Protein AF-A0A1Q7MPJ9-F1 (afdb_monomer)

Solvent-accessible surface area (backbone atoms only — not comparable to full-atom values): 6337 Å² total; per-residue (Å²): 99,56,52,70,29,51,43,68,49,78,46,78,42,81,73,86,80,91,48,71,70,58,54,56,49,54,59,53,54,71,34,92,54,32,41,82,75,49,76,41,77,53,88,71,92,52,74,95,47,65,86,20,30,38,40,36,29,37,37,80,70,47,41,80,56,74,49,68,56,48,73,47,82,46,93,89,48,100,60,61,52,72,42,57,39,77,75,65,74,55,82,86,73,74,86,75,81,82,76,134

Sequence (100 aa):
MRRNGVKYVAIEEGMTLGFEAQHALRDLLRTKQFRLLGEFPVETNDPDFAGHRLLLYENLQAVPPTAEVYRVKMMTLDEDITVPMSTMVDGASSSRSGNR

Structure (mmCIF, N/CA/C/O backbone):
data_AF-A0A1Q7MPJ9-F1
#
_entry.id   AF-A0A1Q7MPJ9-F1
#
loop_
_atom_site.grou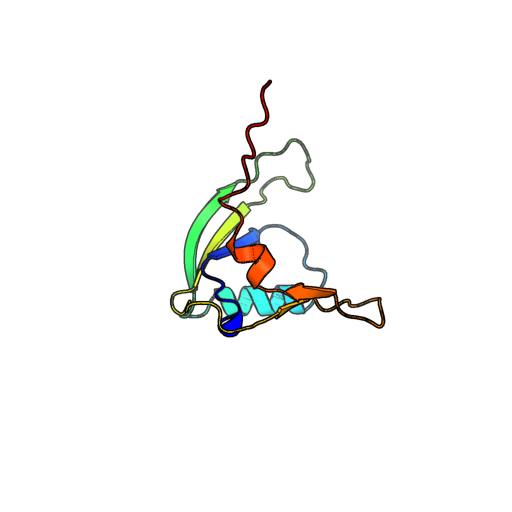p_PDB
_atom_site.id
_atom_site.type_symbol
_atom_site.label_atom_id
_atom_site.label_alt_id
_atom_site.label_comp_id
_atom_site.label_asym_id
_atom_site.label_entity_id
_atom_site.label_seq_id
_atom_site.pdbx_PDB_ins_code
_atom_site.Cartn_x
_atom_site.Cartn_y
_atom_site.Cartn_z
_atom_site.occupancy
_atom_site.B_iso_or_equiv
_atom_site.auth_seq_id
_atom_site.auth_comp_id
_atom_site.auth_asym_id
_atom_site.auth_atom_id
_atom_site.pdbx_PDB_model_num
AT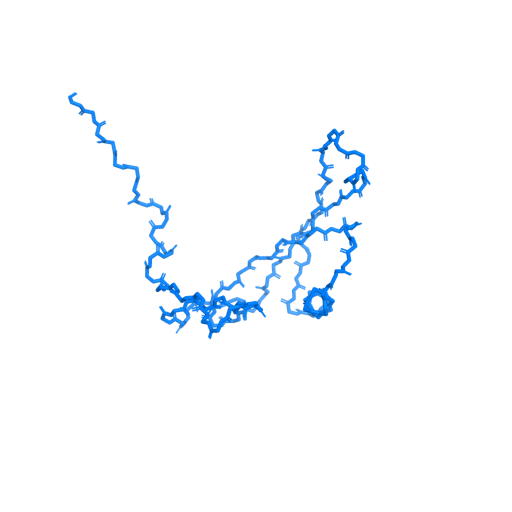OM 1 N N . MET A 1 1 ? -5.272 0.435 8.840 1.00 61.12 1 MET A N 1
ATOM 2 C CA . MET A 1 1 ? -5.464 1.332 7.674 1.00 61.12 1 MET A CA 1
ATOM 3 C C . MET A 1 1 ? -6.630 2.305 7.834 1.00 61.12 1 MET A C 1
ATOM 5 O O . MET A 1 1 ? -6.380 3.496 7.738 1.00 61.12 1 MET A O 1
ATOM 9 N N . ARG A 1 2 ? -7.863 1.857 8.134 1.00 62.03 2 ARG A N 1
ATOM 10 C CA . ARG A 1 2 ? -9.041 2.749 8.264 1.00 62.03 2 ARG A CA 1
ATOM 11 C C . ARG A 1 2 ? -8.859 3.941 9.222 1.00 62.03 2 ARG A C 1
ATOM 13 O O . ARG A 1 2 ? -9.145 5.058 8.824 1.00 62.03 2 ARG A O 1
ATOM 20 N N . ARG A 1 3 ? -8.314 3.735 10.431 1.00 71.94 3 ARG A N 1
ATOM 21 C CA . ARG A 1 3 ? -8.098 4.827 11.414 1.00 71.94 3 ARG A CA 1
ATOM 22 C C . ARG A 1 3 ? -7.065 5.875 10.978 1.00 71.94 3 ARG A C 1
ATOM 24 O O . ARG A 1 3 ? -7.114 6.997 11.466 1.00 71.94 3 ARG A O 1
ATOM 31 N N . ASN A 1 4 ? -6.173 5.518 10.053 1.00 74.12 4 ASN A N 1
ATOM 32 C CA . ASN A 1 4 ? -5.109 6.395 9.556 1.00 74.12 4 ASN A CA 1
ATOM 33 C C . ASN A 1 4 ? -5.491 7.058 8.221 1.00 74.12 4 ASN A C 1
ATOM 35 O O . ASN A 1 4 ? -4.667 7.737 7.626 1.00 74.12 4 ASN A O 1
ATOM 39 N N . GLY A 1 5 ? -6.709 6.824 7.718 1.00 81.75 5 GLY A N 1
ATOM 40 C CA . GLY A 1 5 ? -7.210 7.440 6.489 1.00 81.75 5 GLY A CA 1
ATOM 41 C C . GLY A 1 5 ? -6.458 7.081 5.207 1.00 81.75 5 GLY A C 1
ATOM 42 O O . GLY A 1 5 ? -6.462 7.854 4.255 1.00 81.75 5 GLY A O 1
ATOM 43 N N . VAL A 1 6 ? -5.821 5.905 5.156 1.00 86.94 6 VAL A N 1
ATOM 44 C CA . VAL A 1 6 ? -5.064 5.465 3.972 1.00 86.94 6 VAL A CA 1
ATOM 45 C C . VAL A 1 6 ? -6.009 5.283 2.782 1.00 86.94 6 VAL A C 1
ATOM 47 O O . VAL A 1 6 ? -6.819 4.348 2.770 1.00 86.94 6 VAL A O 1
ATOM 50 N N . LYS A 1 7 ? -5.892 6.178 1.794 1.00 91.00 7 LYS A N 1
ATOM 51 C CA . LYS A 1 7 ? -6.694 6.171 0.563 1.00 91.00 7 LYS A CA 1
ATOM 52 C C . LYS A 1 7 ? -6.040 5.388 -0.570 1.00 91.00 7 LYS A C 1
ATOM 54 O O . LYS A 1 7 ? -6.727 4.635 -1.251 1.00 91.00 7 LYS A O 1
ATOM 59 N N . TYR A 1 8 ? -4.732 5.536 -0.741 1.00 94.25 8 TYR A N 1
ATOM 60 C CA . TYR A 1 8 ? -3.978 4.868 -1.796 1.00 94.25 8 TYR A CA 1
ATOM 61 C C . TYR A 1 8 ? -2.864 4.017 -1.198 1.00 94.25 8 TYR A C 1
ATOM 63 O O . TYR A 1 8 ? -2.275 4.385 -0.181 1.00 94.25 8 TYR A O 1
ATOM 71 N N . VAL A 1 9 ? -2.594 2.878 -1.827 1.00 94.06 9 VAL A N 1
ATOM 72 C CA . VAL A 1 9 ? -1.492 1.981 -1.475 1.00 94.06 9 VAL A CA 1
ATOM 73 C C . VAL A 1 9 ? -0.723 1.672 -2.748 1.00 94.06 9 VAL A C 1
ATOM 75 O O . VAL A 1 9 ? -1.305 1.171 -3.705 1.00 94.06 9 VAL A O 1
ATOM 78 N N . ALA A 1 10 ? 0.572 1.968 -2.755 1.00 94.25 10 ALA A N 1
ATOM 79 C CA . ALA A 1 10 ? 1.480 1.555 -3.813 1.00 94.25 10 ALA A CA 1
ATOM 80 C C . ALA A 1 10 ? 2.332 0.393 -3.299 1.00 94.25 10 ALA A C 1
ATOM 82 O O . ALA A 1 10 ? 2.864 0.465 -2.189 1.00 94.25 10 ALA A O 1
ATOM 83 N N . ILE A 1 11 ? 2.438 -0.672 -4.087 1.00 94.00 11 ILE A N 1
ATOM 84 C CA . ILE A 1 11 ? 3.340 -1.792 -3.814 1.00 94.00 11 ILE A CA 1
ATOM 85 C C . ILE A 1 11 ? 4.167 -2.080 -5.056 1.00 94.00 11 ILE A C 1
ATOM 87 O O . ILE A 1 11 ? 3.696 -1.906 -6.175 1.00 94.00 11 ILE A O 1
ATOM 91 N N . GLU A 1 12 ? 5.374 -2.575 -4.857 1.00 92.75 12 GLU A N 1
ATOM 92 C CA . GLU A 1 12 ? 6.18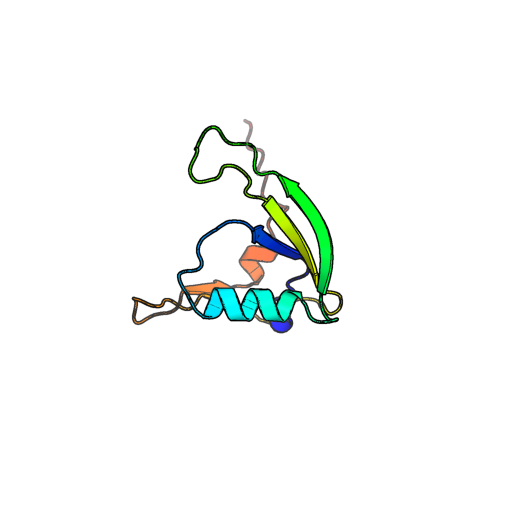2 -3.127 -5.935 1.00 92.75 12 GLU A CA 1
ATOM 93 C C . GLU A 1 12 ? 5.777 -4.582 -6.206 1.00 92.75 12 GLU A C 1
ATOM 95 O O . GLU A 1 12 ? 5.378 -5.308 -5.299 1.00 92.75 12 GLU A O 1
ATOM 100 N N . GLU A 1 13 ? 5.842 -5.030 -7.444 1.00 91.25 13 GLU A N 1
ATOM 101 C CA . GLU A 1 13 ? 5.651 -6.398 -7.906 1.00 91.25 13 GLU A CA 1
ATOM 102 C C . GLU A 1 13 ? 6.931 -6.831 -8.623 1.00 91.25 13 GLU A C 1
ATOM 104 O O . GLU A 1 13 ? 7.499 -6.055 -9.388 1.00 91.25 13 GLU A O 1
ATOM 109 N N . GLY A 1 14 ? 7.395 -8.052 -8.344 1.00 84.81 14 GLY A N 1
ATOM 110 C CA . GLY A 1 14 ? 8.696 -8.564 -8.800 1.00 84.81 14 GLY A CA 1
ATOM 111 C C . GLY A 1 14 ? 9.719 -8.735 -7.674 1.00 84.81 14 GLY A C 1
ATOM 112 O O . GLY A 1 14 ? 10.618 -9.556 -7.786 1.00 84.81 14 GLY A O 1
ATOM 113 N N . MET A 1 15 ? 9.527 -8.061 -6.536 1.00 85.19 15 MET A N 1
ATOM 114 C CA . MET A 1 15 ? 10.429 -8.181 -5.387 1.00 85.19 15 MET A CA 1
ATOM 115 C C . MET A 1 15 ? 10.258 -9.502 -4.610 1.00 85.19 15 MET A C 1
ATOM 117 O O . MET A 1 15 ? 9.135 -9.954 -4.355 1.00 85.19 15 MET A O 1
ATOM 121 N N . THR A 1 16 ? 11.370 -10.062 -4.128 1.00 84.94 16 THR A N 1
ATOM 122 C CA . THR A 1 16 ? 11.356 -11.146 -3.133 1.00 84.94 16 THR A CA 1
ATOM 123 C C . THR A 1 16 ? 10.802 -10.625 -1.808 1.00 84.94 16 THR A C 1
ATOM 125 O O . THR A 1 16 ? 11.253 -9.606 -1.284 1.00 84.94 16 THR A O 1
ATOM 128 N N . LEU A 1 17 ? 9.814 -11.326 -1.252 1.00 87.19 17 LEU A N 1
ATOM 129 C CA . LEU A 1 17 ? 9.210 -10.970 0.031 1.00 87.19 17 LEU A CA 1
ATOM 130 C C . LEU A 1 17 ? 9.998 -11.633 1.160 1.00 87.19 17 LEU A C 1
ATOM 132 O O . LEU A 1 17 ? 10.175 -12.847 1.171 1.00 87.19 17 LEU A O 1
ATOM 136 N N . GLY A 1 18 ? 10.488 -10.820 2.091 1.00 86.38 18 GLY A N 1
ATOM 137 C CA . GLY A 1 18 ? 11.276 -11.274 3.240 1.00 86.38 18 GLY A CA 1
ATOM 138 C C . GLY A 1 18 ? 10.476 -11.361 4.539 1.00 86.38 18 GLY A C 1
ATOM 139 O O . GLY A 1 18 ? 10.991 -11.858 5.536 1.00 86.38 18 GLY A O 1
ATOM 140 N N . PHE A 1 19 ? 9.234 -10.859 4.553 1.00 84.75 19 PHE A N 1
ATOM 141 C CA . PHE A 1 19 ? 8.433 -10.735 5.771 1.00 84.75 19 PHE A CA 1
ATOM 142 C C . PHE A 1 19 ? 6.969 -11.133 5.553 1.00 84.75 19 PHE A C 1
ATOM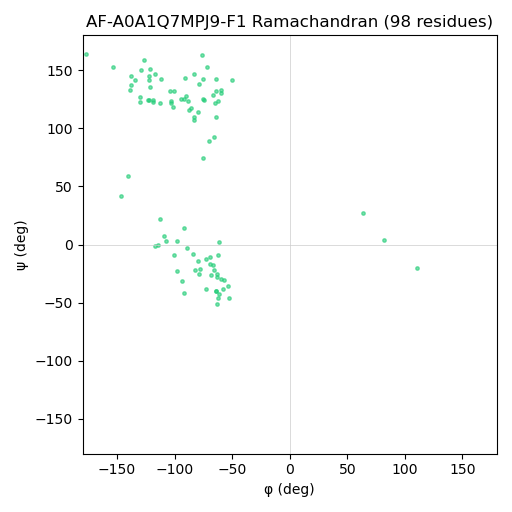 144 O O . PHE A 1 19 ? 6.319 -10.671 4.615 1.00 84.75 19 PHE A O 1
ATOM 151 N N . GLU A 1 20 ? 6.400 -11.875 6.507 1.00 84.81 20 GLU A N 1
ATOM 152 C CA . GLU A 1 20 ? 4.983 -12.287 6.521 1.00 84.81 20 GLU A CA 1
ATOM 153 C C . GLU A 1 20 ? 4.002 -11.112 6.386 1.00 84.81 20 GLU A C 1
ATOM 155 O O . GLU A 1 20 ? 2.979 -11.204 5.708 1.00 84.81 20 GLU A O 1
ATOM 160 N N . ALA A 1 21 ? 4.331 -9.956 6.970 1.00 83.62 21 ALA A N 1
ATOM 161 C CA . ALA A 1 21 ? 3.505 -8.755 6.853 1.00 83.62 21 ALA A CA 1
ATOM 162 C C . ALA A 1 21 ? 3.328 -8.295 5.392 1.00 83.62 21 ALA A C 1
ATOM 164 O O . ALA A 1 21 ? 2.288 -7.732 5.045 1.00 83.62 21 ALA A O 1
ATOM 165 N N . GLN A 1 22 ? 4.315 -8.552 4.527 1.00 88.38 22 GLN A N 1
ATOM 166 C CA . GLN A 1 22 ? 4.237 -8.224 3.104 1.00 88.38 22 GLN A CA 1
ATOM 167 C C . GLN A 1 22 ? 3.272 -9.165 2.373 1.00 88.38 22 GLN A C 1
ATOM 169 O O . GLN A 1 22 ? 2.500 -8.704 1.532 1.00 88.38 22 GLN A O 1
ATOM 174 N N . HIS A 1 23 ? 3.260 -10.453 2.725 1.00 89.44 23 HIS A N 1
ATOM 175 C CA . HIS A 1 23 ? 2.287 -11.416 2.202 1.00 89.44 23 HIS A CA 1
ATOM 176 C C . HIS A 1 23 ? 0.863 -11.039 2.618 1.00 89.44 23 HIS A C 1
ATOM 178 O O . HIS A 1 23 ? -0.002 -10.851 1.762 1.00 89.44 23 HIS A O 1
ATOM 184 N N . ALA A 1 24 ? 0.648 -10.799 3.915 1.00 89.62 24 ALA A N 1
ATOM 185 C CA . ALA A 1 24 ? -0.654 -10.405 4.447 1.00 89.62 24 ALA A CA 1
ATOM 186 C C . ALA A 1 24 ? -1.192 -9.111 3.806 1.00 89.62 24 ALA A C 1
ATOM 188 O O . ALA A 1 24 ? -2.388 -8.999 3.529 1.00 89.62 24 ALA A O 1
ATOM 189 N N . LEU A 1 25 ? -0.317 -8.132 3.534 1.00 90.81 25 LEU A N 1
ATOM 190 C CA . LEU A 1 25 ? -0.698 -6.918 2.813 1.00 90.81 25 LEU A CA 1
ATOM 191 C C . LEU A 1 25 ? -1.175 -7.232 1.389 1.00 90.81 25 LEU A C 1
ATOM 193 O O . LEU A 1 25 ? -2.205 -6.710 0.968 1.00 90.81 25 LEU A O 1
ATOM 197 N N . ARG A 1 26 ? -0.459 -8.082 0.645 1.00 93.69 26 ARG A N 1
ATOM 198 C CA . ARG A 1 26 ? -0.848 -8.441 -0.728 1.00 93.69 26 ARG A CA 1
ATOM 199 C C . ARG A 1 26 ? -2.176 -9.183 -0.775 1.00 93.69 26 ARG A C 1
ATOM 201 O O . ARG A 1 26 ? -2.997 -8.885 -1.640 1.00 93.69 26 ARG A O 1
ATOM 208 N N . ASP A 1 27 ? -2.419 -10.083 0.169 1.00 93.50 27 ASP A N 1
ATOM 209 C CA . ASP A 1 27 ? -3.701 -10.782 0.266 1.00 93.50 27 ASP A CA 1
ATOM 210 C C . ASP A 1 27 ? -4.848 -9.816 0.578 1.00 93.50 27 ASP A C 1
ATOM 212 O O . ASP A 1 27 ? -5.913 -9.888 -0.040 1.00 93.50 27 ASP A O 1
ATOM 216 N N . LEU A 1 28 ? -4.615 -8.837 1.458 1.00 92.31 28 LEU A N 1
ATOM 217 C CA . LEU A 1 28 ? -5.586 -7.783 1.749 1.00 92.31 28 LEU A CA 1
ATOM 218 C C . LEU A 1 28 ? -5.923 -6.944 0.504 1.00 92.31 28 LEU A C 1
ATOM 220 O O . LEU A 1 28 ? -7.096 -6.646 0.265 1.00 92.31 28 LEU A O 1
ATOM 224 N N . LEU A 1 29 ? -4.924 -6.583 -0.305 1.00 93.62 29 LEU A N 1
ATOM 225 C CA . LEU A 1 29 ? -5.110 -5.778 -1.520 1.00 93.62 29 LEU A CA 1
ATOM 226 C C . LEU A 1 29 ? -5.897 -6.507 -2.622 1.00 93.62 29 LEU A C 1
ATOM 228 O O . LEU A 1 29 ? -6.447 -5.858 -3.509 1.00 93.62 29 LEU A O 1
ATOM 232 N N . ARG A 1 30 ? -6.009 -7.838 -2.551 1.00 92.81 30 ARG A N 1
ATOM 233 C CA . ARG A 1 30 ? -6.843 -8.650 -3.457 1.00 92.81 30 ARG A CA 1
ATOM 234 C C . ARG A 1 30 ? -8.314 -8.721 -3.036 1.00 92.81 30 ARG A C 1
ATOM 236 O O . ARG A 1 30 ? -9.144 -9.251 -3.772 1.00 92.81 30 ARG A O 1
ATOM 243 N N . THR A 1 31 ? -8.662 -8.215 -1.855 1.00 93.81 31 THR A N 1
ATOM 244 C CA . THR A 1 31 ? -10.052 -8.192 -1.383 1.00 93.81 31 THR A CA 1
ATOM 245 C C . THR A 1 31 ? -10.870 -7.096 -2.072 1.00 93.81 31 THR A C 1
ATOM 247 O O . THR A 1 31 ? -10.334 -6.119 -2.588 1.00 93.81 31 THR A O 1
ATOM 250 N N . LYS A 1 32 ? -12.205 -7.187 -1.988 1.00 93.12 32 LYS A N 1
ATOM 251 C CA . LYS A 1 32 ? -13.137 -6.172 -2.530 1.00 93.12 32 LYS A CA 1
ATOM 252 C C . LYS A 1 32 ? -13.003 -4.782 -1.893 1.00 93.12 32 LYS A C 1
ATOM 254 O O . LYS A 1 32 ? -13.648 -3.843 -2.350 1.00 93.12 32 LYS A O 1
ATOM 259 N N . GLN A 1 33 ? -12.231 -4.649 -0.814 1.00 93.88 33 GLN A N 1
ATOM 260 C CA . GLN A 1 33 ? -11.948 -3.352 -0.207 1.00 93.88 33 GLN A CA 1
ATOM 261 C C . GLN A 1 33 ? -11.062 -2.483 -1.110 1.00 93.88 33 GLN A C 1
ATOM 263 O O . GLN A 1 33 ? -11.131 -1.256 -1.022 1.00 93.88 33 GLN A O 1
ATOM 268 N N . PHE A 1 34 ? -10.254 -3.104 -1.969 1.00 96.25 34 PHE A N 1
ATOM 269 C CA . PHE A 1 34 ? -9.290 -2.410 -2.802 1.00 96.25 34 PHE A CA 1
ATOM 270 C C . PHE A 1 34 ? -9.607 -2.577 -4.281 1.00 96.25 34 PHE A C 1
ATOM 272 O O . PHE A 1 34 ? -10.108 -3.606 -4.732 1.00 96.25 34 PHE A O 1
ATOM 279 N N . ARG A 1 35 ? -9.299 -1.533 -5.043 1.00 96.88 35 ARG A N 1
ATOM 280 C CA . ARG A 1 35 ? -9.379 -1.524 -6.499 1.00 96.88 35 ARG A CA 1
ATOM 281 C C . ARG A 1 35 ? -8.008 -1.184 -7.057 1.00 96.88 35 ARG A C 1
ATOM 283 O O . ARG A 1 35 ? -7.467 -0.137 -6.713 1.00 96.88 35 ARG A O 1
ATOM 290 N N . LEU A 1 36 ? -7.470 -2.039 -7.922 1.00 97.06 36 LEU A N 1
ATOM 291 C CA . LEU A 1 36 ? -6.275 -1.710 -8.695 1.00 97.06 36 LEU A CA 1
ATOM 292 C C . LEU A 1 36 ? -6.608 -0.546 -9.638 1.00 97.06 36 LEU A C 1
ATOM 294 O O . LEU A 1 36 ? -7.551 -0.630 -10.424 1.00 97.06 36 LEU A O 1
ATOM 298 N N . LEU A 1 37 ? -5.869 0.550 -9.510 1.00 96.94 37 LEU A N 1
ATOM 299 C CA . LEU A 1 37 ? -5.999 1.741 -10.343 1.00 96.94 37 LEU A CA 1
ATOM 300 C C . LEU A 1 37 ? -5.045 1.726 -11.532 1.00 96.94 37 LEU A C 1
ATOM 302 O O . LEU A 1 37 ? -5.370 2.294 -12.570 1.00 96.94 37 LEU A O 1
ATOM 306 N N . GLY A 1 38 ? -3.872 1.117 -11.380 1.00 96.00 38 GLY A N 1
ATOM 307 C CA . GLY A 1 38 ? -2.876 1.104 -12.437 1.00 96.00 38 GLY A CA 1
ATOM 308 C C . GLY A 1 38 ? -1.640 0.297 -12.086 1.00 96.00 38 GLY A C 1
ATOM 309 O O . GLY A 1 38 ? -1.385 -0.016 -10.921 1.00 96.00 38 GLY A O 1
ATOM 310 N N . GLU A 1 39 ? -0.884 -0.005 -13.132 1.00 96.94 39 GLU A N 1
ATOM 311 C CA . GLU A 1 39 ? 0.369 -0.742 -13.086 1.00 96.94 39 GLU A CA 1
ATOM 312 C C . GLU A 1 39 ? 1.408 0.055 -13.873 1.00 96.94 39 GLU A C 1
ATOM 314 O O . GLU A 1 39 ? 1.174 0.405 -15.031 1.00 96.94 39 GLU A O 1
ATOM 319 N N . PHE A 1 40 ? 2.552 0.334 -13.261 1.00 94.94 40 PHE A N 1
ATOM 320 C CA . PHE A 1 40 ? 3.596 1.179 -13.832 1.00 94.94 40 PHE A CA 1
ATOM 321 C C . PHE A 1 40 ? 4.902 0.388 -13.879 1.00 94.94 40 PHE A C 1
ATOM 323 O O . PHE A 1 40 ? 5.311 -0.129 -12.843 1.00 94.94 40 PHE A O 1
ATOM 330 N N . PRO A 1 41 ? 5.563 0.236 -15.034 1.00 93.56 41 PRO A N 1
ATOM 331 C CA . PRO A 1 41 ? 6.870 -0.412 -15.071 1.00 93.56 41 PRO A CA 1
ATOM 332 C C . PRO A 1 41 ? 7.895 0.414 -14.282 1.00 93.56 41 PRO A C 1
ATOM 334 O O . PRO A 1 41 ? 7.866 1.644 -14.317 1.00 93.56 41 PRO A O 1
ATOM 337 N N . VAL A 1 42 ? 8.797 -0.261 -13.570 1.00 89.44 42 VAL A N 1
ATOM 338 C CA . VAL A 1 42 ? 9.958 0.389 -12.956 1.00 89.44 42 VAL A CA 1
ATOM 339 C C . VAL A 1 42 ? 11.040 0.509 -14.025 1.00 89.44 42 VAL A C 1
ATOM 341 O O . VAL A 1 42 ? 11.609 -0.488 -14.464 1.00 89.44 42 VAL A O 1
ATOM 344 N N . GLU A 1 43 ? 11.306 1.735 -14.470 1.00 90.56 43 GLU A N 1
ATOM 345 C CA . GLU A 1 43 ? 12.404 2.027 -15.392 1.00 90.56 43 GLU A CA 1
ATOM 346 C C . GLU A 1 43 ? 13.685 2.272 -14.596 1.00 90.56 43 GLU A C 1
ATOM 348 O O . GLU A 1 43 ? 13.775 3.207 -13.801 1.00 90.56 43 GLU A O 1
ATOM 353 N N . THR A 1 44 ? 14.673 1.405 -14.787 1.00 86.94 44 THR A N 1
ATOM 354 C CA . THR A 1 44 ? 15.913 1.420 -14.012 1.00 86.94 44 THR A CA 1
ATOM 355 C C . THR A 1 44 ? 17.058 0.812 -14.810 1.00 86.94 44 THR A C 1
ATOM 357 O O . THR A 1 44 ? 16.855 -0.004 -15.710 1.00 86.94 44 THR A O 1
ATOM 360 N N . ASN A 1 45 ? 18.274 1.247 -14.494 1.00 89.81 45 ASN A N 1
ATOM 361 C CA . ASN A 1 45 ? 19.518 0.673 -14.999 1.00 89.81 45 ASN A CA 1
ATOM 362 C C . ASN A 1 45 ? 20.042 -0.471 -14.114 1.00 89.81 45 ASN A C 1
ATOM 364 O O . ASN A 1 45 ? 21.068 -1.064 -14.446 1.00 89.81 45 ASN A O 1
ATOM 368 N N . ASP A 1 46 ? 19.367 -0.758 -13.002 1.00 89.62 46 ASP A N 1
ATOM 369 C CA . ASP A 1 46 ? 19.703 -1.845 -12.093 1.00 89.62 46 ASP A CA 1
ATOM 370 C C . ASP A 1 46 ? 19.059 -3.166 -12.566 1.00 89.62 46 ASP A C 1
ATOM 372 O O . ASP A 1 46 ? 17.826 -3.256 -12.632 1.00 89.62 46 ASP A O 1
ATOM 376 N N . PRO A 1 47 ? 19.854 -4.195 -12.917 1.00 86.94 47 PRO A N 1
ATOM 377 C CA . PRO A 1 47 ? 19.323 -5.471 -13.384 1.00 86.94 47 PRO A CA 1
ATOM 378 C C . PRO A 1 47 ? 18.481 -6.201 -12.331 1.00 86.94 47 PRO A C 1
ATOM 380 O O . PRO A 1 47 ? 17.596 -6.962 -12.718 1.00 86.94 47 PRO A O 1
ATOM 383 N N . ASP A 1 48 ? 18.696 -5.950 -11.036 1.00 86.06 48 ASP A N 1
ATOM 384 C CA . ASP A 1 48 ? 17.952 -6.613 -9.956 1.00 86.06 48 ASP A CA 1
ATOM 385 C C . ASP A 1 48 ? 16.480 -6.179 -9.905 1.00 86.06 48 ASP A C 1
ATOM 387 O O . ASP A 1 48 ? 15.649 -6.864 -9.314 1.00 86.06 48 ASP A O 1
ATOM 391 N N . PHE A 1 49 ? 16.150 -5.063 -10.558 1.00 84.44 49 PHE A N 1
ATOM 392 C CA . PHE A 1 49 ? 14.799 -4.516 -10.664 1.00 84.44 49 PHE A CA 1
ATOM 393 C C . PHE A 1 49 ? 14.218 -4.660 -12.080 1.00 84.44 49 PHE A C 1
ATOM 395 O O . PHE A 1 49 ? 13.147 -4.123 -12.388 1.00 84.44 49 PHE A O 1
ATOM 402 N N . ALA A 1 50 ? 14.906 -5.378 -12.974 1.00 87.00 50 ALA A N 1
ATOM 403 C CA . ALA A 1 50 ? 14.446 -5.581 -14.339 1.00 87.00 50 ALA A CA 1
ATOM 404 C C . ALA A 1 50 ? 13.105 -6.336 -14.360 1.00 87.00 50 ALA A C 1
ATOM 406 O O . ALA A 1 50 ? 12.972 -7.441 -13.839 1.00 87.00 50 ALA A O 1
ATOM 407 N N . GLY A 1 51 ? 12.095 -5.739 -14.996 1.00 87.06 51 GLY A N 1
ATOM 408 C CA . GLY A 1 51 ? 10.749 -6.316 -15.079 1.00 87.06 51 GLY A CA 1
ATOM 409 C C . GLY A 1 51 ? 9.873 -6.077 -13.845 1.00 87.06 51 GLY A C 1
ATOM 410 O O . GLY A 1 51 ? 8.736 -6.551 -13.822 1.00 87.06 51 GLY A O 1
ATOM 411 N N . HIS A 1 52 ? 10.356 -5.322 -12.853 1.00 93.62 52 HIS A N 1
ATOM 412 C CA . HIS A 1 52 ? 9.554 -4.933 -11.698 1.00 93.62 52 HIS A CA 1
ATOM 413 C C . HIS A 1 52 ? 8.499 -3.895 -12.090 1.00 93.62 52 HIS A C 1
ATOM 415 O O . HIS A 1 52 ? 8.647 -3.130 -13.050 1.00 93.62 52 HIS A O 1
ATOM 421 N N . ARG A 1 53 ? 7.392 -3.877 -11.347 1.00 95.12 53 ARG A N 1
ATOM 422 C CA . ARG A 1 53 ? 6.245 -2.999 -11.613 1.00 95.12 53 ARG A CA 1
ATOM 423 C C . ARG A 1 53 ? 5.716 -2.419 -10.311 1.00 95.12 53 ARG A C 1
ATOM 425 O O . ARG A 1 53 ? 5.701 -3.086 -9.290 1.00 95.12 53 ARG A O 1
ATOM 432 N N . LEU A 1 54 ? 5.240 -1.185 -10.335 1.00 94.69 54 LEU A N 1
ATOM 433 C CA . LEU A 1 54 ? 4.492 -0.577 -9.245 1.00 94.69 54 LEU A CA 1
ATOM 434 C C . LEU A 1 54 ? 3.000 -0.759 -9.498 1.00 94.69 54 LEU A C 1
ATOM 436 O O . LEU A 1 54 ? 2.479 -0.349 -10.533 1.00 94.69 54 LEU A O 1
ATOM 440 N N . LEU A 1 55 ? 2.304 -1.339 -8.531 1.00 96.62 55 LEU A N 1
ATOM 441 C CA . LEU A 1 55 ? 0.859 -1.501 -8.532 1.00 96.62 55 LEU A CA 1
ATOM 442 C C . LEU A 1 55 ? 0.245 -0.466 -7.590 1.00 96.62 55 LEU A C 1
ATOM 444 O O . LEU A 1 55 ? 0.583 -0.414 -6.404 1.00 96.62 55 LEU A O 1
ATOM 448 N N . LEU A 1 56 ? -0.669 0.351 -8.110 1.00 96.94 56 LEU A N 1
ATOM 449 C CA . LEU A 1 56 ? -1.387 1.361 -7.338 1.00 96.94 56 LEU A CA 1
ATOM 450 C C . LEU A 1 56 ? -2.805 0.887 -7.044 1.00 96.94 56 LEU A C 1
ATOM 452 O O . LEU A 1 56 ? -3.597 0.679 -7.959 1.00 96.94 56 LEU A O 1
ATOM 456 N N . TYR A 1 57 ? -3.157 0.800 -5.769 1.00 97.31 57 TYR A N 1
ATOM 457 C CA . TYR A 1 57 ? -4.488 0.437 -5.302 1.00 97.31 57 TYR A CA 1
ATOM 458 C C . TYR A 1 57 ? -5.182 1.621 -4.632 1.00 97.31 57 TYR A C 1
ATOM 460 O O . TYR A 1 57 ? -4.573 2.379 -3.877 1.00 97.31 57 TYR A O 1
ATOM 468 N N . GLU A 1 58 ? -6.488 1.736 -4.844 1.00 96.12 58 GLU A N 1
ATOM 469 C CA . GLU A 1 58 ? -7.382 2.599 -4.078 1.00 96.12 58 GLU A CA 1
ATOM 470 C C . GLU A 1 58 ? -8.148 1.786 -3.038 1.00 96.12 58 GLU A C 1
ATOM 472 O O . GLU A 1 58 ? -8.748 0.760 -3.353 1.00 96.12 58 GLU A O 1
ATOM 477 N N . ASN A 1 59 ? -8.170 2.275 -1.802 1.00 94.69 59 ASN A N 1
ATOM 478 C CA . ASN A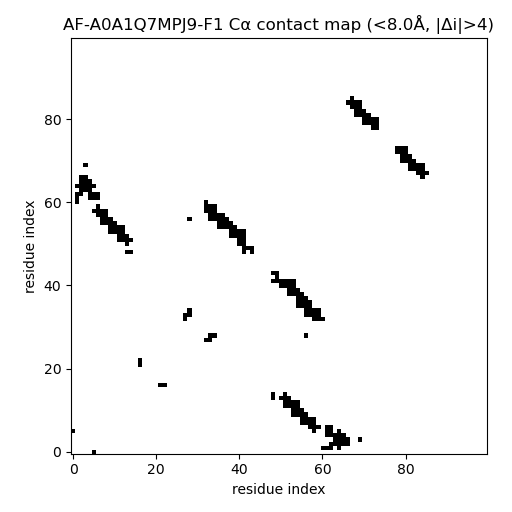 1 59 ? -9.013 1.767 -0.730 1.00 94.69 59 ASN A CA 1
ATOM 479 C C . ASN A 1 59 ? -10.411 2.389 -0.834 1.00 94.69 59 ASN A C 1
ATOM 481 O O . ASN A 1 59 ? -10.618 3.548 -0.470 1.00 94.69 59 ASN A O 1
ATOM 485 N N . LEU A 1 60 ? -11.394 1.595 -1.252 1.00 93.69 60 LEU A N 1
ATOM 486 C CA . LEU A 1 60 ? -12.786 2.028 -1.425 1.00 93.69 60 LEU A CA 1
ATOM 487 C C . LEU A 1 60 ? -13.495 2.333 -0.097 1.00 93.69 60 LEU A C 1
ATOM 489 O O . LEU A 1 60 ? -14.594 2.877 -0.080 1.00 93.69 60 LEU A O 1
ATOM 493 N N . GLN A 1 61 ? -12.880 1.965 1.026 1.00 91.00 61 GLN A N 1
ATOM 494 C CA . GLN A 1 61 ? -13.401 2.180 2.373 1.00 91.00 61 GLN A CA 1
ATOM 495 C C . GLN A 1 61 ? -12.554 3.179 3.170 1.00 91.00 61 GLN A C 1
ATOM 497 O O . GLN A 1 61 ? -12.541 3.132 4.407 1.00 91.00 61 GLN A O 1
ATOM 502 N N . ALA A 1 62 ? -11.796 4.032 2.480 1.00 87.75 62 ALA A N 1
ATOM 503 C CA . ALA A 1 62 ? -11.060 5.115 3.108 1.00 87.75 62 ALA A CA 1
ATOM 504 C C . ALA A 1 62 ? -12.033 6.122 3.739 1.00 87.75 62 ALA A C 1
ATOM 506 O O . ALA A 1 62 ? -12.998 6.560 3.117 1.00 87.75 62 ALA A O 1
ATOM 507 N N . VAL A 1 63 ? -11.760 6.484 4.987 1.00 86.94 63 VAL A N 1
ATOM 508 C CA . VAL A 1 63 ? -12.468 7.519 5.749 1.00 86.94 63 VAL A CA 1
ATOM 509 C C . VAL A 1 63 ? -11.430 8.506 6.280 1.00 86.94 63 VAL A C 1
ATOM 511 O O . VAL A 1 63 ? -10.260 8.126 6.361 1.00 86.94 63 VAL A O 1
ATOM 514 N N . PRO A 1 64 ? -11.801 9.748 6.638 1.00 83.44 64 PRO A N 1
ATOM 515 C CA . PRO A 1 64 ? -10.864 10.675 7.263 1.00 83.44 64 PRO A CA 1
ATOM 516 C C . PRO A 1 64 ? -10.128 10.027 8.449 1.00 83.44 64 PRO A C 1
ATOM 518 O O . PRO A 1 64 ? -10.739 9.242 9.184 1.00 83.44 64 PRO A O 1
ATOM 521 N N . PRO A 1 65 ? -8.825 10.308 8.633 1.00 83.56 65 PRO A N 1
ATOM 522 C CA . PRO A 1 65 ? -8.082 9.766 9.758 1.00 83.56 65 PRO A CA 1
ATOM 523 C C . PRO A 1 65 ? -8.717 10.223 11.071 1.00 83.56 65 PRO A C 1
ATOM 525 O O . PRO A 1 65 ? -9.009 11.399 11.262 1.00 83.56 65 PRO A O 1
ATOM 528 N N . THR A 1 66 ? -8.908 9.278 11.983 1.00 85.00 66 THR A N 1
ATOM 529 C CA . THR A 1 66 ? -9.433 9.534 13.332 1.00 85.00 66 THR A CA 1
ATOM 530 C C . THR A 1 66 ? -8.392 9.235 14.408 1.00 85.00 66 THR A C 1
ATOM 532 O O . THR A 1 66 ? -8.700 9.276 15.595 1.00 85.00 66 THR A O 1
ATOM 535 N N . ALA A 1 67 ? -7.201 8.785 14.015 1.00 84.75 67 ALA A N 1
ATOM 536 C CA . ALA A 1 67 ? -6.096 8.579 14.932 1.00 84.75 67 ALA A CA 1
ATOM 537 C C . ALA A 1 67 ? -5.439 9.929 15.243 1.00 84.75 67 ALA A C 1
ATOM 539 O O . ALA A 1 67 ? -5.229 10.733 14.342 1.00 84.75 67 ALA A O 1
ATOM 540 N N . GLU A 1 68 ? -5.090 10.160 16.506 1.00 85.69 68 GLU A N 1
ATOM 541 C CA . GLU A 1 68 ? -4.305 11.337 16.908 1.00 85.69 68 GLU A CA 1
ATOM 542 C C . GLU A 1 68 ? -2.816 11.147 16.611 1.00 85.69 68 GLU A C 1
ATOM 544 O O . GLU A 1 68 ? -2.088 12.112 16.391 1.00 85.69 68 GLU A O 1
ATOM 549 N N . VAL A 1 69 ? -2.367 9.889 16.565 1.00 87.69 69 VAL A N 1
ATOM 550 C CA . VAL A 1 69 ? -0.977 9.511 16.318 1.00 87.69 69 VAL A CA 1
ATOM 551 C C . VAL A 1 69 ? -0.879 8.383 15.294 1.00 87.69 69 VAL A C 1
ATOM 553 O O . VAL A 1 69 ? -1.670 7.436 15.298 1.00 87.69 69 VAL A O 1
ATOM 556 N N . TYR A 1 70 ? 0.129 8.468 14.435 1.00 84.12 70 TYR A N 1
ATOM 557 C CA . TYR A 1 70 ? 0.604 7.388 13.589 1.00 84.12 70 TYR A CA 1
ATOM 558 C C . TYR A 1 70 ? 1.724 6.640 14.310 1.00 84.12 70 TYR A C 1
ATOM 560 O O . TYR A 1 70 ? 2.710 7.243 14.725 1.00 84.12 70 TYR A O 1
ATOM 568 N N . ARG A 1 71 ? 1.575 5.324 14.464 1.00 87.25 71 ARG A N 1
ATOM 569 C CA . ARG A 1 71 ? 2.553 4.471 15.145 1.00 87.25 71 ARG A CA 1
ATOM 570 C C . ARG A 1 71 ? 3.192 3.517 14.146 1.00 87.25 71 ARG A C 1
ATOM 572 O O . ARG A 1 71 ? 2.485 2.725 13.522 1.00 87.25 71 ARG A O 1
ATOM 579 N N . VAL A 1 72 ? 4.512 3.584 14.020 1.00 84.25 72 VAL A N 1
ATOM 580 C CA . VAL A 1 72 ? 5.322 2.638 13.250 1.00 84.25 72 VAL A CA 1
ATOM 581 C C . VAL A 1 72 ? 5.972 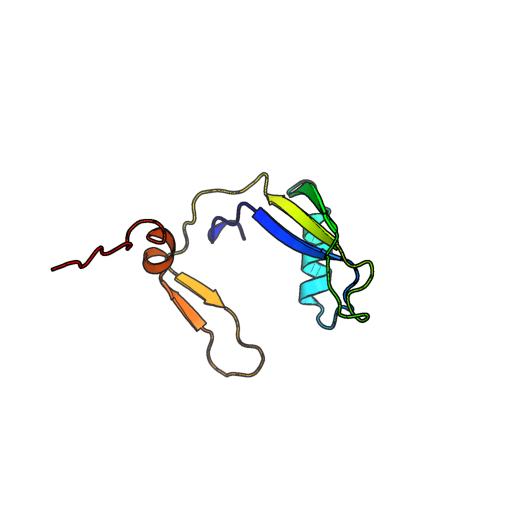1.683 14.232 1.00 84.25 72 VAL A C 1
ATOM 583 O O . VAL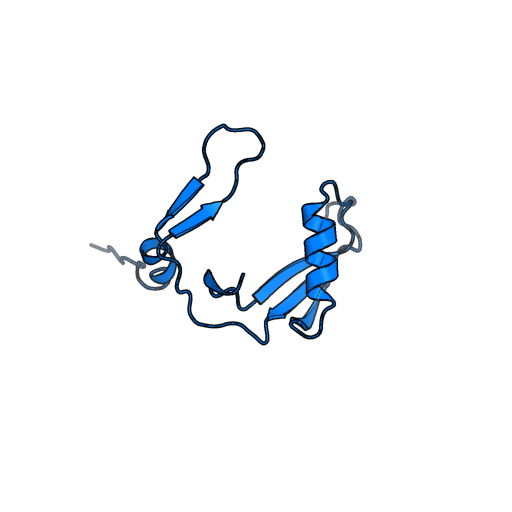 A 1 72 ? 6.731 2.102 15.105 1.00 84.25 72 VAL A O 1
ATOM 586 N N . LYS A 1 73 ? 5.647 0.399 14.092 1.00 82.12 73 LYS A N 1
ATOM 587 C CA . LYS A 1 73 ? 6.194 -0.631 14.964 1.00 82.12 73 LYS A CA 1
ATOM 588 C C . LYS A 1 73 ? 7.642 -0.921 14.587 1.00 82.12 73 LYS A C 1
ATOM 590 O O . LYS A 1 73 ? 7.900 -1.258 13.431 1.00 82.12 73 LYS A O 1
ATOM 595 N N . MET A 1 74 ? 8.558 -0.824 15.544 1.00 83.94 74 MET A N 1
ATOM 596 C CA . MET A 1 74 ? 9.958 -1.182 15.321 1.00 83.94 74 MET A CA 1
ATOM 597 C C . MET A 1 74 ? 10.154 -2.659 15.661 1.00 83.94 74 MET A C 1
ATOM 599 O O . MET A 1 74 ? 9.751 -3.124 16.720 1.00 83.94 74 MET A O 1
ATOM 603 N N . MET A 1 75 ? 10.729 -3.432 14.736 1.00 77.06 75 MET A N 1
ATOM 604 C CA . MET A 1 75 ? 10.932 -4.873 14.955 1.00 77.06 75 MET A CA 1
ATOM 605 C C . MET A 1 75 ? 12.191 -5.188 15.768 1.00 77.06 75 MET A C 1
ATOM 607 O O . MET A 1 75 ? 12.283 -6.267 16.343 1.00 77.06 75 MET A O 1
ATOM 611 N N . THR A 1 76 ? 13.156 -4.270 15.792 1.00 80.50 76 THR A N 1
ATOM 612 C CA . THR A 1 76 ? 14.485 -4.467 16.394 1.00 80.50 76 THR A CA 1
ATOM 613 C C . THR A 1 76 ? 14.771 -3.528 17.563 1.00 80.50 76 THR A C 1
ATOM 615 O O . THR A 1 76 ? 15.857 -3.594 18.128 1.00 80.50 76 THR A O 1
ATOM 618 N N . LEU A 1 77 ? 13.838 -2.636 17.900 1.00 80.19 77 LEU A N 1
ATOM 619 C CA . LEU A 1 77 ? 13.965 -1.685 19.002 1.00 80.19 77 LEU A CA 1
ATOM 620 C C . LEU A 1 77 ? 12.820 -1.901 19.989 1.00 80.19 77 LEU A C 1
ATOM 622 O O . LEU A 1 77 ? 11.727 -2.299 19.591 1.00 80.19 77 LEU A O 1
ATOM 626 N N . ASP A 1 78 ? 13.074 -1.585 21.256 1.00 85.69 78 ASP A N 1
ATOM 627 C CA . ASP A 1 78 ? 12.092 -1.722 22.338 1.00 85.69 78 ASP A CA 1
ATOM 628 C C . ASP A 1 78 ? 10.981 -0.660 22.283 1.00 85.69 78 ASP A C 1
ATOM 630 O O . ASP A 1 78 ? 9.957 -0.782 22.958 1.00 85.69 78 ASP A O 1
ATOM 634 N N . GLU A 1 79 ? 11.166 0.379 21.465 1.00 85.94 79 GLU A N 1
ATOM 635 C CA . GLU A 1 79 ? 10.236 1.494 21.334 1.00 85.94 79 GLU A CA 1
ATOM 636 C C . GLU A 1 79 ? 9.739 1.670 19.896 1.00 85.94 79 GLU A C 1
ATOM 638 O O . GLU A 1 79 ? 10.486 1.551 18.922 1.00 85.94 79 GLU A O 1
ATOM 643 N N . ASP A 1 80 ? 8.453 2.006 19.779 1.00 88.69 80 ASP A N 1
ATOM 644 C CA . ASP A 1 80 ? 7.801 2.303 18.508 1.00 88.69 80 ASP A CA 1
ATOM 645 C C . ASP A 1 80 ? 7.886 3.795 18.186 1.00 88.69 80 ASP A C 1
ATOM 647 O O . ASP A 1 80 ? 7.689 4.654 19.050 1.00 88.69 80 ASP A O 1
ATOM 651 N N . ILE A 1 81 ? 8.064 4.121 16.906 1.00 84.56 81 ILE A N 1
ATOM 652 C CA . ILE A 1 81 ? 8.036 5.511 16.454 1.00 84.56 81 ILE A CA 1
ATOM 653 C C . ILE A 1 81 ? 6.583 5.987 16.462 1.00 84.56 81 ILE A C 1
ATOM 655 O O . ILE A 1 81 ? 5.719 5.395 15.813 1.00 84.56 81 ILE A O 1
ATOM 659 N N . THR A 1 82 ? 6.317 7.081 17.172 1.00 89.00 82 THR A N 1
ATOM 660 C CA . THR A 1 82 ? 4.988 7.694 17.255 1.00 89.00 82 THR A CA 1
ATOM 661 C C . THR A 1 82 ? 5.042 9.117 16.710 1.00 89.00 82 THR A C 1
ATOM 663 O O . THR A 1 82 ? 5.808 9.944 17.196 1.00 89.00 82 THR A O 1
ATOM 666 N N . VAL A 1 83 ? 4.225 9.408 15.699 1.00 86.06 83 VAL A N 1
ATOM 667 C CA . VAL A 1 83 ? 4.160 10.708 15.018 1.00 86.06 83 VAL A CA 1
ATOM 668 C C . VAL A 1 83 ? 2.759 11.294 15.198 1.00 86.06 83 VAL A C 1
ATOM 670 O O . VAL A 1 83 ? 1.791 10.628 14.834 1.00 86.06 83 VAL A O 1
ATOM 673 N N . PRO A 1 84 ? 2.596 12.513 15.742 1.00 88.25 84 PRO A N 1
ATOM 674 C CA . PRO A 1 84 ? 1.290 13.163 15.805 1.00 88.25 84 PRO A CA 1
ATOM 675 C C . PRO A 1 84 ? 0.705 13.364 14.405 1.00 88.25 84 PRO A C 1
ATOM 677 O O . PRO A 1 84 ? 1.365 13.903 13.525 1.00 88.25 84 PRO A O 1
ATOM 680 N N . MET A 1 85 ? -0.548 12.972 14.185 1.00 83.50 85 MET A N 1
ATOM 681 C CA . MET A 1 85 ? -1.186 13.106 12.870 1.00 83.50 85 MET A CA 1
ATOM 682 C C . MET A 1 85 ? -1.319 14.571 12.438 1.00 83.50 85 MET A C 1
ATOM 684 O O . MET A 1 85 ? -1.257 14.863 11.246 1.00 83.50 85 MET A O 1
ATOM 688 N N . SER A 1 86 ? -1.421 15.499 13.394 1.00 82.56 86 SER A N 1
ATOM 689 C CA . SER A 1 86 ? -1.442 16.942 13.134 1.00 82.56 86 SER A CA 1
ATOM 690 C C . SER A 1 86 ? -0.213 17.442 12.370 1.00 82.56 86 SER A C 1
ATOM 692 O O . SER A 1 86 ? -0.340 18.368 11.580 1.00 82.56 86 SER A O 1
ATOM 694 N N . THR A 1 87 ? 0.959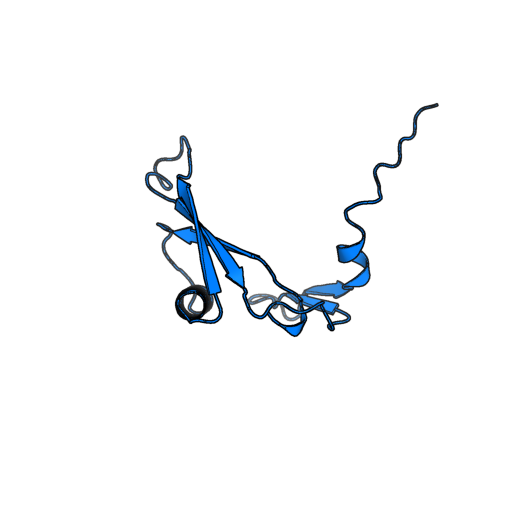 16.819 12.531 1.00 79.12 87 THR A N 1
ATOM 695 C CA . THR A 1 87 ? 2.179 17.254 11.828 1.00 79.12 87 THR A CA 1
ATOM 696 C C . THR A 1 87 ? 2.243 16.769 10.380 1.00 79.12 87 THR A C 1
ATOM 698 O O . THR A 1 87 ? 3.054 17.271 9.606 1.00 79.12 87 THR A O 1
ATOM 701 N N . MET A 1 88 ? 1.403 15.801 9.996 1.00 71.62 88 MET A N 1
ATOM 702 C CA . MET A 1 88 ? 1.415 15.186 8.662 1.00 71.62 88 MET A CA 1
ATOM 703 C C . MET A 1 88 ? 0.363 15.788 7.720 1.00 71.62 88 MET A C 1
ATOM 705 O O . MET A 1 88 ? 0.506 15.697 6.503 1.00 71.62 88 MET A O 1
ATOM 709 N N . VAL A 1 89 ? -0.691 16.402 8.268 1.00 64.50 89 VAL A N 1
ATOM 710 C CA . VAL A 1 89 ? -1.808 16.971 7.490 1.00 64.50 89 VAL A CA 1
ATOM 711 C C . VAL A 1 89 ? -1.444 18.330 6.860 1.00 64.50 89 VAL A C 1
ATOM 713 O O . VAL A 1 89 ? -2.005 18.684 5.825 1.00 64.50 89 VAL A O 1
ATOM 716 N N . ASP A 1 90 ? -0.429 19.028 7.381 1.00 56.91 90 ASP A N 1
ATOM 717 C CA . ASP A 1 90 ? -0.027 20.380 6.943 1.00 56.91 90 ASP A CA 1
ATOM 718 C C . ASP A 1 90 ? 1.052 20.423 5.838 1.00 56.91 90 ASP A C 1
ATOM 720 O O . ASP A 1 90 ? 1.607 21.481 5.527 1.00 56.91 90 ASP A O 1
ATOM 724 N N . GLY A 1 91 ? 1.328 19.298 5.169 1.00 50.09 91 GLY A N 1
ATOM 725 C CA . GLY A 1 91 ? 2.340 19.192 4.103 1.00 50.09 91 GLY A CA 1
ATOM 726 C C . GLY A 1 91 ? 2.123 20.070 2.853 1.00 50.09 91 GLY A C 1
ATOM 727 O O . GLY A 1 91 ? 2.920 19.995 1.922 1.00 50.09 91 GLY A O 1
ATOM 728 N N . ALA A 1 92 ? 1.080 20.906 2.809 1.00 48.78 92 ALA A N 1
ATOM 729 C CA . ALA A 1 92 ? 0.794 21.839 1.717 1.00 48.78 92 ALA A CA 1
ATOM 730 C C .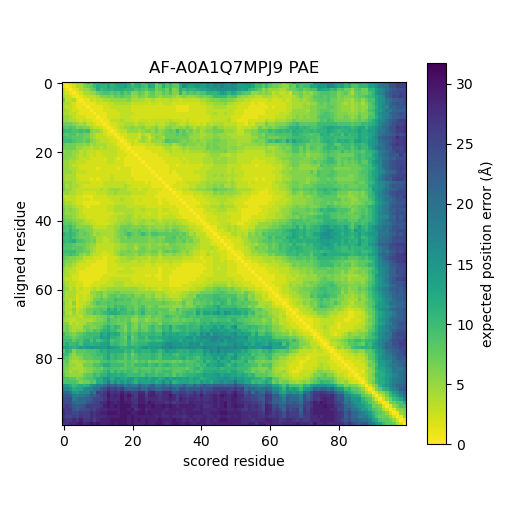 ALA A 1 92 ? 1.060 23.322 2.056 1.00 48.78 92 ALA A C 1
ATOM 732 O O . ALA A 1 92 ? 0.780 24.191 1.234 1.00 48.78 92 ALA A O 1
ATOM 733 N N . SER A 1 93 ? 1.569 23.669 3.245 1.00 47.72 93 SER A N 1
ATOM 734 C CA . SER A 1 93 ? 1.738 25.082 3.636 1.00 47.72 93 SER A CA 1
ATOM 735 C C . SER A 1 93 ? 3.032 25.355 4.397 1.00 47.72 93 SER A C 1
ATOM 737 O O . SER A 1 93 ? 3.033 25.880 5.505 1.00 47.72 93 SER A O 1
ATOM 739 N N . SER A 1 94 ? 4.172 25.055 3.780 1.00 42.53 94 SER A N 1
ATOM 740 C CA . SER A 1 94 ? 5.452 25.626 4.217 1.00 42.53 94 SER A CA 1
ATOM 741 C C . SER A 1 94 ? 6.429 25.878 3.067 1.00 42.53 94 SER A C 1
ATOM 743 O O . SER A 1 94 ? 7.638 25.739 3.217 1.00 42.53 94 SER A O 1
ATOM 745 N N . SER A 1 95 ? 5.946 26.396 1.931 1.00 40.59 95 SER A N 1
ATOM 746 C CA . SER A 1 95 ? 6.791 27.247 1.083 1.00 40.59 95 SER A CA 1
ATOM 747 C C . SER A 1 95 ? 6.910 28.624 1.745 1.00 40.59 95 SER A C 1
ATOM 749 O O . SER A 1 95 ? 6.267 29.597 1.346 1.00 40.59 95 SER A O 1
ATOM 751 N N . ARG A 1 96 ? 7.707 28.708 2.814 1.00 45.03 96 ARG A N 1
ATOM 752 C CA . ARG A 1 96 ? 8.128 29.985 3.390 1.00 45.03 96 ARG A CA 1
ATOM 753 C C . ARG A 1 96 ? 9.103 30.608 2.391 1.00 45.03 96 ARG A C 1
ATOM 755 O O . ARG A 1 96 ? 10.299 30.343 2.435 1.00 45.03 96 ARG A O 1
ATOM 762 N N . SER A 1 97 ? 8.572 31.386 1.446 1.00 42.34 97 SER A N 1
ATOM 763 C CA . SER A 1 97 ? 9.369 32.290 0.621 1.00 42.34 97 SER A CA 1
ATOM 764 C C . SER A 1 97 ? 9.943 33.357 1.549 1.00 42.34 97 SER A C 1
ATOM 766 O O . SER A 1 97 ? 9.291 34.339 1.893 1.00 42.34 97 SER A O 1
ATOM 768 N N . GLY A 1 98 ? 11.146 33.098 2.047 1.00 45.66 98 GLY A N 1
ATOM 769 C CA . GLY A 1 98 ? 12.058 34.162 2.405 1.00 45.66 98 GLY A CA 1
ATOM 770 C C . GLY A 1 98 ? 12.706 34.630 1.115 1.00 45.66 98 GLY A C 1
ATOM 771 O O . GLY A 1 98 ? 13.456 33.874 0.507 1.00 45.66 98 GLY A O 1
ATOM 772 N N . ASN A 1 99 ? 12.434 35.862 0.708 1.00 42.91 99 ASN A N 1
ATOM 773 C CA . ASN A 1 99 ? 13.430 36.628 -0.015 1.00 42.91 99 ASN A CA 1
ATOM 774 C C . ASN A 1 99 ? 13.401 38.068 0.484 1.00 42.91 99 ASN A C 1
ATOM 776 O O . ASN A 1 99 ? 12.336 38.637 0.717 1.00 42.91 99 ASN A O 1
ATOM 780 N N . ARG A 1 100 ? 14.617 38.541 0.746 1.00 46.72 100 ARG A N 1
ATOM 781 C CA . ARG A 1 100 ? 14.981 39.877 1.211 1.00 46.72 100 ARG A CA 1
ATOM 782 C C . ARG A 1 100 ? 14.543 40.959 0.237 1.00 46.72 100 ARG A C 1
ATOM 784 O O . ARG A 1 100 ? 14.525 40.665 -0.978 1.00 46.72 100 ARG A O 1
#

Foldseek 3Di:
DQQQQDFKDKDKDPDDDPDPVVVVVVVVCPDPQKDWPDKAQDDDPDPSRVRMIIIMIGGNNGDPHNDQWDWADDPPDPDIDIHGSVVVVCVPPPPPDDDD

Mean predicted aligned error: 9.17 Å

Radius of gyration: 17.34 Å; Cα contacts (8 Å, |Δi|>4): 132; chains: 1; bounding box: 33×52×38 Å

pLDDT: mean 83.15, std 14.78, range [40.59, 97.31]

Secondary structure (DSSP, 8-state):
-GGGT--EEEEEESPPP-SHHHHHHHHHHTSTTEEEEEEEE---S-GGGTT-EEEEEEETT------SEEEEPPSSSSS-EEEETHHHHTTTS-------

Nearest PDB structures (foldseek):
  6q1m-assembly1_A  TM=2.836E-01  e=3.604E-01  Wheat dwarf virus
  2fkl-assembly2_B  TM=4.061E-01  e=2.342E+00  Homo sapiens